Protein AF-A0A0F9BEX4-F1 (afdb_monomer)

pLDDT: mean 84.5, std 16.13, range [40.34, 97.69]

Secondary structure (DSSP, 8-state):
--SSSSS--HHHHHHHHHHHHSS--EEEE-TTT--EEEEETTEEEEEE-HHHHHHHHHHHHS-GGGTTS------TT---

Foldseek 3Di:
DDDDPPPDPPLRVVQLVVQCVDQDWDWDADPVPRKIKIRHNNDIDIRDDPVRVVVVCCVSPPPPVCSPPPDDPDDPPPDD

Sequence (80 aa):
DRTGRELAGLRHRAAMGISERTDAVAVIVSEETGDISVAANGRMISRLDGPRLRGILRSLLVPASELDRPIRPRLPGLSR

Structure (mmCIF, N/CA/C/O backbone):
data_AF-A0A0F9BEX4-F1
#
_entry.id   AF-A0A0F9BEX4-F1
#
loop_
_atom_site.group_PDB
_atom_site.id
_atom_site.type_symbol
_atom_site.label_atom_id
_atom_site.label_alt_id
_atom_site.label_comp_id
_atom_site.label_asym_id
_atom_site.label_entity_id
_atom_site.label_seq_id
_atom_site.pdbx_PDB_ins_code
_atom_site.Cartn_x
_atom_site.Cartn_y
_atom_site.Cartn_z
_atom_site.occupancy
_atom_site.B_iso_or_equiv
_atom_site.auth_seq_id
_atom_site.auth_comp_id
_atom_site.auth_asym_id
_atom_site.auth_atom_id
_atom_site.pdbx_PDB_model_num
ATOM 1 N N . ASP A 1 1 ? -5.199 18.966 -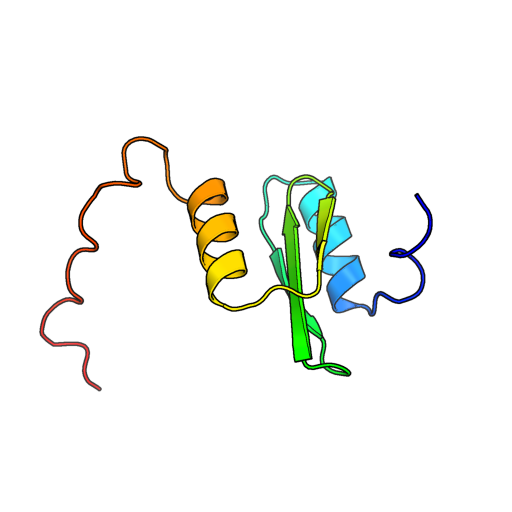4.982 1.00 45.16 1 ASP A N 1
ATOM 2 C CA . ASP A 1 1 ? -4.063 18.380 -4.241 1.00 45.16 1 ASP A CA 1
ATOM 3 C C . ASP A 1 1 ? -4.299 18.376 -2.718 1.00 45.16 1 ASP A C 1
ATOM 5 O O . ASP A 1 1 ? -3.369 18.590 -1.953 1.00 45.16 1 ASP A O 1
ATOM 9 N N . ARG A 1 2 ? -5.516 18.103 -2.222 1.00 42.31 2 ARG A N 1
ATOM 10 C CA . ARG A 1 2 ? -5.840 18.410 -0.819 1.00 42.31 2 ARG A CA 1
ATOM 11 C C . ARG A 1 2 ? -6.889 17.460 -0.231 1.00 42.31 2 ARG A C 1
ATOM 13 O O . ARG A 1 2 ? -7.973 17.908 0.094 1.00 42.31 2 ARG A O 1
ATOM 20 N N . THR A 1 3 ? -6.619 16.150 -0.159 1.00 40.34 3 THR A N 1
ATOM 21 C CA . THR A 1 3 ? -7.592 15.188 0.430 1.00 40.34 3 THR A CA 1
ATOM 22 C C . THR A 1 3 ? -6.999 13.816 0.794 1.00 40.34 3 THR A C 1
ATOM 24 O O . THR A 1 3 ? -7.617 12.781 0.575 1.00 40.34 3 THR A O 1
ATOM 27 N N . GLY A 1 4 ? -5.781 13.770 1.341 1.00 45.44 4 GLY A N 1
ATOM 28 C CA . GLY A 1 4 ? -5.174 12.487 1.750 1.00 45.44 4 GLY A CA 1
ATOM 29 C C . GLY A 1 4 ? -4.335 12.515 3.025 1.00 45.44 4 GLY A C 1
ATOM 30 O O . GLY A 1 4 ? -4.139 11.473 3.639 1.00 45.44 4 GLY A O 1
ATOM 31 N N . ARG A 1 5 ? -3.853 13.689 3.457 1.00 49.69 5 ARG A N 1
ATOM 32 C CA . ARG A 1 5 ? -2.965 13.786 4.628 1.00 49.69 5 ARG A CA 1
ATOM 33 C C . ARG A 1 5 ? -3.694 13.776 5.976 1.00 49.69 5 ARG A C 1
ATOM 35 O O . ARG A 1 5 ? -3.081 13.386 6.961 1.00 49.69 5 ARG A O 1
ATOM 42 N N . GLU A 1 6 ? -4.976 14.138 6.026 1.00 51.00 6 GLU A N 1
ATOM 43 C CA . GLU A 1 6 ? -5.710 14.294 7.298 1.00 51.00 6 GLU A CA 1
ATOM 44 C C . GLU A 1 6 ? -6.592 13.089 7.686 1.00 51.00 6 GLU A C 1
ATOM 46 O O . GLU A 1 6 ? -6.973 12.977 8.843 1.00 51.00 6 GLU A O 1
ATOM 51 N N . LEU A 1 7 ? -6.843 12.130 6.779 1.00 57.12 7 LEU A N 1
ATOM 52 C CA . LEU A 1 7 ? -7.662 10.921 7.038 1.00 57.12 7 LEU A CA 1
ATOM 53 C C . LEU A 1 7 ? -6.834 9.631 7.221 1.00 57.12 7 LEU A C 1
ATOM 55 O O . LEU A 1 7 ? -7.355 8.521 7.175 1.00 57.12 7 LEU A O 1
ATOM 59 N N . ALA A 1 8 ? -5.518 9.755 7.391 1.00 72.88 8 ALA A N 1
ATOM 60 C CA . ALA A 1 8 ? -4.589 8.631 7.364 1.00 72.88 8 ALA A CA 1
ATOM 61 C C . ALA A 1 8 ? -4.123 8.245 8.781 1.00 72.88 8 ALA A C 1
ATOM 63 O O . ALA A 1 8 ? -3.265 8.911 9.369 1.00 72.88 8 ALA A O 1
ATOM 64 N N . GLY A 1 9 ? -4.651 7.137 9.317 1.00 87.31 9 GLY A N 1
ATOM 65 C CA . GLY A 1 9 ? -4.180 6.524 10.568 1.00 87.31 9 GLY A CA 1
ATOM 66 C C . GLY A 1 9 ? -2.710 6.067 10.523 1.00 87.31 9 GLY A C 1
ATOM 67 O O . GLY A 1 9 ? -2.045 6.135 9.486 1.00 87.31 9 GLY A O 1
ATOM 68 N N . LEU A 1 10 ? -2.184 5.556 11.645 1.00 92.44 10 LEU A N 1
ATOM 69 C CA . LEU A 1 10 ? -0.761 5.185 11.781 1.00 92.44 10 LEU A CA 1
ATOM 70 C C . LEU A 1 10 ? -0.270 4.213 10.695 1.00 92.44 10 LEU A C 1
ATOM 72 O O . LEU A 1 10 ? 0.849 4.366 10.212 1.00 92.44 10 LEU A O 1
ATOM 76 N N . ARG A 1 11 ? -1.117 3.273 10.251 1.00 93.38 11 ARG A N 1
ATOM 77 C CA . ARG A 1 11 ? -0.787 2.324 9.170 1.00 93.38 11 ARG A CA 1
ATOM 78 C C . ARG A 1 11 ? -0.504 3.029 7.841 1.00 93.38 11 ARG A C 1
ATOM 80 O O . ARG A 1 11 ? 0.476 2.717 7.175 1.00 93.38 11 ARG A O 1
ATOM 87 N N . HIS A 1 12 ? -1.321 4.018 7.489 1.00 92.88 12 HIS A N 1
ATOM 88 C CA . HIS A 1 12 ? -1.150 4.796 6.264 1.00 92.88 12 HIS A CA 1
ATOM 89 C C . HIS A 1 12 ? 0.112 5.663 6.329 1.00 92.88 12 HIS A C 1
ATOM 91 O O . HIS A 1 12 ? 0.871 5.711 5.365 1.00 92.88 12 HIS A O 1
ATOM 97 N N . ARG A 1 13 ? 0.378 6.298 7.479 1.00 93.06 13 ARG A N 1
ATOM 98 C CA . ARG A 1 13 ? 1.595 7.103 7.670 1.00 93.06 13 ARG A CA 1
ATOM 99 C C . ARG A 1 13 ? 2.866 6.258 7.629 1.00 93.06 13 ARG A C 1
ATOM 101 O O . ARG A 1 13 ? 3.825 6.658 6.978 1.00 93.06 13 ARG A O 1
ATOM 108 N N . ALA A 1 14 ? 2.865 5.090 8.268 1.00 94.94 14 ALA A N 1
ATOM 109 C CA . ALA A 1 14 ? 3.991 4.161 8.217 1.00 94.94 14 ALA A CA 1
ATOM 110 C C . ALA A 1 14 ? 4.249 3.666 6.786 1.00 94.94 14 ALA A C 1
ATOM 112 O O . ALA A 1 14 ? 5.392 3.670 6.334 1.00 94.94 14 ALA A O 1
ATOM 113 N N . ALA A 1 15 ? 3.187 3.310 6.056 1.00 95.62 15 ALA A N 1
ATOM 114 C CA . ALA A 1 15 ? 3.282 2.874 4.667 1.00 95.62 15 ALA A CA 1
ATOM 115 C C . ALA A 1 15 ? 3.814 3.975 3.733 1.00 95.62 15 ALA A C 1
ATOM 117 O O . ALA A 1 15 ? 4.685 3.705 2.909 1.00 95.62 15 ALA A O 1
ATOM 118 N N . MET A 1 16 ? 3.352 5.221 3.896 1.00 94.62 16 MET A N 1
ATOM 119 C CA . MET A 1 16 ? 3.927 6.367 3.184 1.00 94.62 16 MET A CA 1
ATOM 120 C C . MET A 1 16 ? 5.410 6.520 3.510 1.00 94.62 16 MET A C 1
ATOM 122 O O . MET A 1 16 ? 6.230 6.498 2.597 1.00 94.62 16 MET A O 1
ATOM 126 N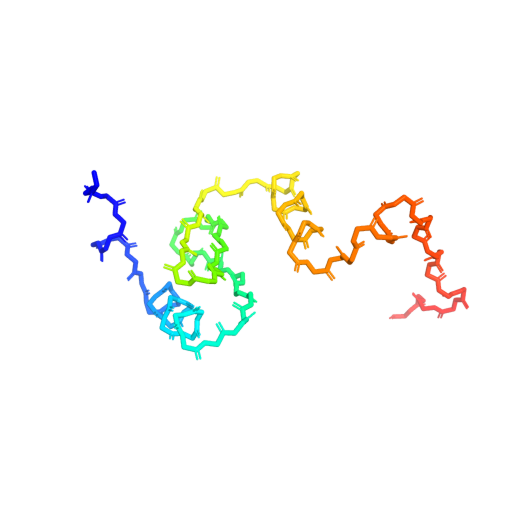 N . GLY A 1 17 ? 5.757 6.581 4.798 1.00 95.12 17 GLY A N 1
ATOM 127 C CA . GLY A 1 17 ? 7.127 6.828 5.241 1.00 95.12 17 GLY A CA 1
ATOM 128 C C . GLY A 1 17 ? 8.129 5.773 4.769 1.00 95.12 17 GLY A C 1
ATOM 129 O O . GLY A 1 17 ? 9.245 6.132 4.398 1.00 95.12 17 GLY A O 1
ATOM 130 N N . ILE A 1 18 ? 7.751 4.487 4.741 1.00 96.62 18 ILE A N 1
ATOM 131 C CA . ILE A 1 18 ? 8.634 3.448 4.193 1.00 96.62 18 ILE A CA 1
ATOM 132 C C . ILE A 1 18 ? 8.759 3.578 2.670 1.00 96.62 18 ILE A C 1
ATOM 134 O O . ILE A 1 18 ? 9.873 3.602 2.161 1.00 96.62 18 ILE A O 1
ATOM 138 N N . SER A 1 19 ? 7.644 3.770 1.956 1.00 96.69 19 SER A N 1
ATOM 139 C CA . SER A 1 19 ? 7.636 3.857 0.487 1.00 96.69 19 SER A CA 1
ATOM 140 C C . SER A 1 19 ? 8.296 5.121 -0.080 1.00 96.69 19 SER A C 1
ATOM 142 O O . SER A 1 19 ? 8.615 5.164 -1.262 1.00 96.69 19 SER A O 1
ATOM 144 N N . GLU A 1 20 ? 8.459 6.178 0.723 1.00 96.00 20 GLU A N 1
ATOM 145 C CA . GLU A 1 20 ? 9.181 7.400 0.335 1.00 96.00 20 GLU A CA 1
ATOM 146 C C . GLU A 1 20 ? 10.702 7.218 0.391 1.00 96.00 20 GLU A C 1
ATOM 148 O O . GLU A 1 20 ? 11.439 7.941 -0.278 1.00 96.00 20 GLU A O 1
ATOM 153 N N . ARG A 1 21 ? 11.183 6.278 1.211 1.00 96.88 21 ARG A N 1
ATOM 154 C CA . ARG A 1 21 ? 12.613 6.086 1.494 1.00 96.88 21 ARG A CA 1
ATOM 155 C C . ARG A 1 21 ? 13.194 4.829 0.862 1.00 96.88 21 ARG A C 1
ATOM 157 O O . ARG A 1 21 ? 14.410 4.651 0.897 1.00 96.88 21 ARG A O 1
ATOM 164 N N . THR A 1 22 ? 12.343 3.958 0.337 1.00 97.69 22 THR A N 1
ATOM 165 C CA . THR A 1 22 ? 1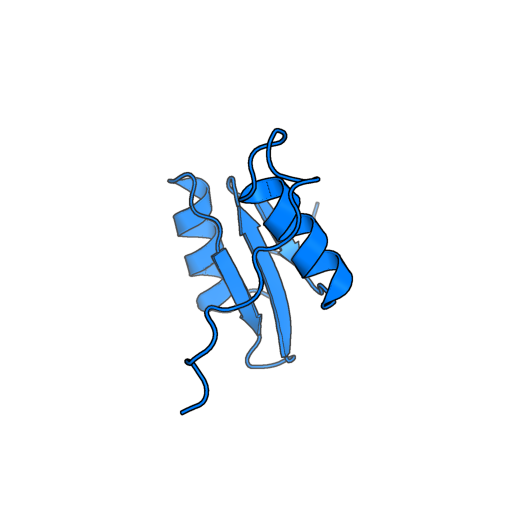2.724 2.686 -0.270 1.00 97.69 22 THR A CA 1
ATOM 166 C C . THR A 1 22 ? 11.855 2.400 -1.493 1.00 97.69 22 THR A C 1
ATOM 168 O O . THR A 1 22 ? 10.889 3.106 -1.773 1.00 97.69 22 THR A O 1
ATOM 171 N N . ASP A 1 23 ? 12.177 1.329 -2.206 1.00 95.88 23 ASP A N 1
ATOM 172 C CA . ASP A 1 23 ? 11.376 0.744 -3.283 1.00 95.88 23 ASP A CA 1
ATOM 173 C C . ASP A 1 23 ? 10.230 -0.150 -2.765 1.00 95.88 23 ASP A C 1
ATOM 175 O O . ASP A 1 23 ? 9.615 -0.901 -3.525 1.00 95.88 23 ASP A O 1
ATOM 179 N N . ALA A 1 24 ? 9.921 -0.085 -1.465 1.00 97.12 24 ALA A N 1
ATOM 180 C CA . ALA A 1 24 ? 8.903 -0.927 -0.862 1.00 97.12 24 ALA A CA 1
ATOM 181 C C . ALA A 1 24 ? 7.503 -0.615 -1.408 1.00 97.12 24 ALA A C 1
ATOM 183 O O . ALA A 1 24 ? 7.066 0.537 -1.484 1.00 97.12 24 ALA A O 1
ATOM 184 N N . VAL A 1 25 ? 6.760 -1.687 -1.684 1.00 97.69 25 VAL A N 1
ATOM 185 C CA . VAL A 1 25 ? 5.322 -1.654 -1.957 1.00 97.69 25 VAL A CA 1
ATOM 186 C C . VAL A 1 25 ? 4.588 -2.083 -0.691 1.00 97.69 25 VAL A C 1
ATOM 188 O O . VAL A 1 25 ? 4.732 -3.215 -0.231 1.00 97.69 25 VAL A O 1
ATOM 191 N N . ALA A 1 26 ? 3.782 -1.189 -0.127 1.00 96.94 26 ALA A N 1
ATOM 192 C CA . ALA A 1 26 ? 2.995 -1.444 1.071 1.00 96.94 26 ALA A CA 1
ATOM 193 C C . ALA A 1 26 ? 1.504 -1.532 0.728 1.00 96.94 26 ALA A C 1
ATOM 195 O O . ALA A 1 26 ? 0.946 -0.617 0.126 1.00 96.94 26 ALA A O 1
ATOM 196 N N . VAL A 1 27 ? 0.846 -2.614 1.147 1.00 97.44 27 VAL A N 1
ATOM 197 C CA . VAL A 1 27 ? -0.618 -2.753 1.107 1.00 97.44 27 VAL A CA 1
ATOM 198 C C . VAL A 1 27 ? -1.166 -2.412 2.488 1.00 97.44 27 VAL A C 1
ATOM 200 O O . VAL A 1 27 ? -0.667 -2.906 3.498 1.00 97.44 27 VAL A O 1
ATOM 203 N N . ILE A 1 28 ? -2.190 -1.569 2.538 1.00 96.31 28 ILE A N 1
ATOM 204 C CA . ILE A 1 28 ? -2.800 -1.078 3.770 1.00 96.31 28 ILE A CA 1
ATOM 205 C C . ILE A 1 28 ? -4.275 -1.450 3.753 1.00 96.31 28 ILE A C 1
ATOM 207 O O . ILE A 1 28 ? -4.954 -1.218 2.758 1.00 96.31 28 ILE A O 1
ATOM 211 N N . VAL A 1 29 ? -4.773 -1.979 4.867 1.00 95.12 29 VAL A N 1
ATOM 212 C CA . VAL A 1 29 ? -6.207 -2.147 5.113 1.00 95.12 29 VAL A CA 1
ATOM 213 C C . VAL A 1 29 ? -6.595 -1.221 6.259 1.00 95.12 29 VAL A C 1
ATOM 215 O O . VAL A 1 29 ? -5.963 -1.233 7.320 1.00 95.12 29 VAL A O 1
ATOM 218 N N . SER A 1 30 ? -7.596 -0.378 6.025 1.00 90.62 30 SER A N 1
ATOM 219 C CA . SER A 1 30 ? -8.182 0.481 7.049 1.00 90.62 30 SER A CA 1
ATOM 220 C C . SER A 1 30 ? -8.936 -0.366 8.073 1.00 90.62 30 SER A C 1
ATOM 222 O O . SER A 1 30 ? -9.812 -1.141 7.708 1.00 90.62 30 SER A O 1
ATOM 224 N N . GLU A 1 31 ? -8.619 -0.209 9.355 1.00 86.50 31 GLU A N 1
ATOM 225 C CA . GLU A 1 31 ? -9.365 -0.867 10.440 1.00 86.50 31 GLU A CA 1
ATOM 226 C C . GLU A 1 31 ? -10.753 -0.246 10.637 1.00 86.50 31 GLU A C 1
ATOM 228 O O . GLU A 1 31 ? -11.690 -0.931 11.022 1.00 86.50 31 GLU A O 1
ATOM 233 N N . GLU A 1 32 ? -10.893 1.040 10.317 1.00 84.94 32 GLU A N 1
ATOM 234 C CA . GLU A 1 32 ? -12.134 1.795 10.498 1.00 84.94 32 GLU A CA 1
ATOM 235 C C . GLU A 1 32 ? -13.125 1.563 9.354 1.00 84.94 32 GLU A C 1
ATOM 237 O O . GLU A 1 32 ? -14.329 1.489 9.579 1.00 84.94 32 GLU A O 1
ATOM 242 N N . THR A 1 33 ? -12.627 1.466 8.116 1.00 88.38 33 THR A N 1
ATOM 243 C CA . THR A 1 33 ? -13.478 1.433 6.912 1.00 88.38 33 THR A CA 1
ATOM 244 C C . THR A 1 33 ? -13.359 0.146 6.107 1.00 88.38 33 THR A C 1
ATOM 246 O O . THR A 1 33 ? -14.164 -0.086 5.211 1.00 88.38 33 THR A O 1
ATOM 249 N N . GLY A 1 34 ? -12.348 -0.685 6.372 1.00 90.12 34 GLY A N 1
ATOM 250 C CA . GLY A 1 34 ? -12.016 -1.837 5.530 1.00 90.12 34 GLY A CA 1
ATOM 251 C C . GLY A 1 34 ? -11.424 -1.468 4.164 1.00 90.12 34 GLY A C 1
ATOM 252 O O . GLY A 1 34 ? -11.090 -2.364 3.390 1.00 90.12 34 GLY A O 1
ATOM 253 N N . ASP A 1 35 ? -11.260 -0.174 3.857 1.00 92.12 35 ASP A N 1
ATOM 254 C CA . ASP A 1 35 ? -10.703 0.279 2.583 1.00 92.12 35 ASP A CA 1
ATOM 255 C C . ASP A 1 35 ? -9.278 -0.236 2.387 1.00 92.12 35 ASP A C 1
ATOM 257 O O . ASP A 1 35 ? -8.430 -0.145 3.282 1.00 92.12 35 ASP A O 1
ATOM 261 N N . ILE A 1 36 ? -8.997 -0.704 1.172 1.00 95.81 36 ILE A N 1
ATOM 262 C CA . ILE A 1 36 ? -7.658 -1.119 0.768 1.00 95.81 36 ILE A CA 1
ATOM 263 C C . ILE A 1 36 ? -6.946 0.057 0.100 1.00 95.81 36 ILE A C 1
ATOM 265 O O . ILE A 1 36 ? -7.492 0.713 -0.792 1.00 95.81 36 ILE A O 1
ATOM 269 N N . SER A 1 37 ? -5.701 0.293 0.497 1.00 96.06 37 SER A N 1
ATOM 270 C CA . SER A 1 37 ? -4.790 1.239 -0.142 1.00 96.06 37 SER A CA 1
ATOM 271 C C . SER A 1 37 ? -3.466 0.562 -0.495 1.00 96.06 37 SER A C 1
ATOM 273 O O . SER A 1 37 ? -3.087 -0.444 0.102 1.00 96.06 37 SER A O 1
ATOM 275 N N . VAL A 1 38 ? -2.740 1.134 -1.450 1.00 97.56 38 VAL A N 1
ATOM 276 C CA . VAL A 1 38 ? -1.358 0.764 -1.777 1.00 97.56 38 VAL A CA 1
ATOM 277 C C . VAL A 1 38 ? -0.494 2.016 -1.733 1.00 97.56 38 VAL A C 1
ATOM 279 O O . VAL A 1 38 ? -0.875 3.032 -2.313 1.00 97.56 38 VAL A O 1
ATOM 282 N N . ALA A 1 39 ? 0.657 1.933 -1.066 1.00 96.88 39 ALA A N 1
ATOM 283 C CA . ALA A 1 39 ? 1.705 2.944 -1.092 1.00 96.88 39 ALA A CA 1
ATOM 284 C C . ALA A 1 39 ? 2.964 2.387 -1.770 1.00 96.88 39 ALA A C 1
ATOM 286 O O . ALA A 1 39 ? 3.426 1.302 -1.422 1.00 96.88 39 ALA A O 1
ATOM 287 N N . ALA A 1 40 ? 3.495 3.114 -2.748 1.00 97.25 40 ALA A N 1
ATOM 288 C CA . ALA A 1 40 ? 4.723 2.779 -3.462 1.00 97.25 40 ALA A CA 1
ATOM 289 C C . ALA A 1 40 ? 5.333 4.060 -4.041 1.00 97.25 40 ALA A C 1
ATOM 291 O O . ALA A 1 40 ? 4.595 4.939 -4.496 1.00 97.25 40 ALA A O 1
ATOM 292 N N . ASN A 1 41 ? 6.665 4.162 -4.053 1.00 95.62 41 ASN A N 1
ATOM 293 C CA . ASN A 1 41 ? 7.396 5.312 -4.604 1.00 95.62 41 ASN A CA 1
ATOM 294 C C . ASN A 1 41 ? 6.900 6.664 -4.050 1.00 95.62 41 ASN A C 1
ATOM 296 O O . ASN A 1 41 ? 6.668 7.610 -4.804 1.00 95.62 41 ASN A O 1
ATOM 300 N N . GLY A 1 42 ? 6.640 6.726 -2.740 1.00 93.62 42 GLY A N 1
ATOM 301 C CA . GLY A 1 42 ? 6.123 7.913 -2.055 1.00 93.62 42 GLY A CA 1
ATOM 302 C C . GLY A 1 42 ? 4.735 8.377 -2.505 1.00 93.62 42 GLY A C 1
ATOM 303 O O . GLY A 1 42 ? 4.372 9.540 -2.322 1.00 93.62 42 GLY A O 1
ATOM 304 N N . ARG A 1 43 ? 3.945 7.500 -3.131 1.00 94.12 43 ARG A N 1
ATOM 305 C CA . 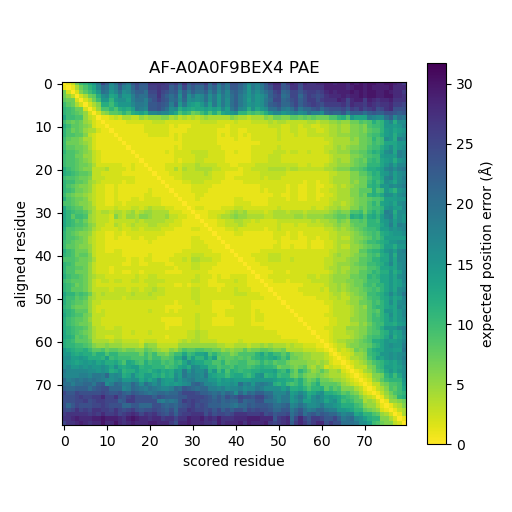ARG A 1 43 ? 2.582 7.793 -3.591 1.00 94.12 43 ARG A CA 1
ATOM 306 C C . ARG A 1 43 ? 1.618 6.762 -3.043 1.00 94.12 43 ARG A C 1
ATOM 308 O O . ARG A 1 43 ? 1.961 5.592 -2.924 1.00 94.12 43 ARG A O 1
ATOM 315 N N . MET A 1 44 ? 0.389 7.195 -2.782 1.00 93.75 44 MET A N 1
ATOM 316 C CA . MET A 1 44 ? -0.673 6.331 -2.284 1.00 93.75 44 MET A CA 1
ATOM 317 C C . MET A 1 44 ? -1.895 6.365 -3.190 1.00 93.75 44 MET A C 1
ATOM 319 O O . MET A 1 44 ? -2.324 7.427 -3.645 1.00 93.75 44 MET A O 1
ATOM 323 N N . ILE A 1 45 ? -2.462 5.183 -3.415 1.00 94.62 45 ILE A N 1
ATOM 324 C CA . ILE A 1 45 ? -3.747 4.980 -4.075 1.00 94.62 45 ILE A CA 1
ATOM 325 C C . ILE A 1 45 ? -4.660 4.287 -3.067 1.00 94.62 45 ILE A C 1
ATOM 327 O O . ILE A 1 45 ? -4.311 3.226 -2.556 1.00 94.62 45 ILE A O 1
ATOM 331 N N . SER A 1 46 ? -5.816 4.879 -2.787 1.00 92.69 46 SER A N 1
ATOM 332 C CA . SER A 1 46 ? -6.761 4.402 -1.771 1.00 92.69 46 SER A CA 1
ATOM 333 C C . SER A 1 46 ? -8.074 3.925 -2.379 1.00 92.69 46 SER A C 1
ATOM 335 O O . SER A 1 46 ? -8.348 4.192 -3.553 1.00 92.69 46 SER A O 1
ATOM 337 N N . ARG A 1 47 ? -8.897 3.262 -1.553 1.00 92.00 47 ARG A N 1
ATOM 338 C CA . ARG A 1 47 ? -10.230 2.747 -1.917 1.00 92.00 47 ARG A CA 1
ATOM 339 C C . ARG A 1 47 ? -10.167 1.809 -3.123 1.00 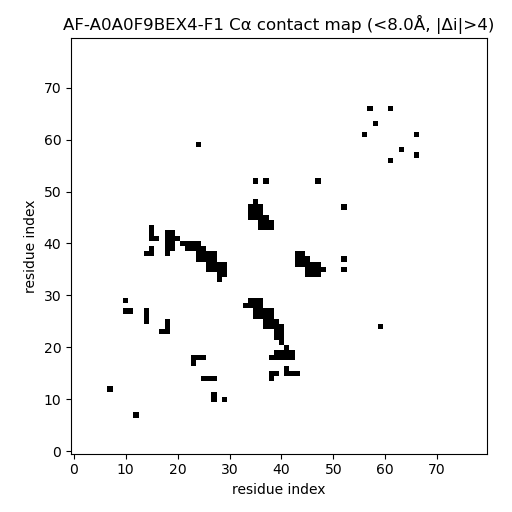92.00 47 ARG A C 1
ATOM 341 O O . ARG A 1 47 ? -10.876 1.972 -4.115 1.00 92.00 47 ARG A O 1
ATOM 348 N N . LEU A 1 48 ? -9.234 0.868 -3.058 1.00 94.88 48 LEU A N 1
ATOM 349 C CA . LEU A 1 48 ? -9.030 -0.147 -4.078 1.00 94.88 48 LEU A CA 1
ATOM 350 C C . LEU A 1 48 ? -9.992 -1.312 -3.863 1.00 94.88 48 LEU A C 1
ATOM 352 O O . LEU A 1 48 ? -10.164 -1.791 -2.745 1.00 94.88 48 LEU A O 1
ATOM 356 N N . ASP A 1 49 ? -10.555 -1.806 -4.960 1.00 94.94 49 ASP A N 1
ATOM 357 C CA . ASP A 1 49 ? -11.221 -3.099 -4.994 1.00 94.94 49 ASP A CA 1
ATOM 358 C C . ASP A 1 49 ? -10.222 -4.221 -5.339 1.00 94.94 49 ASP A C 1
ATOM 360 O O . ASP A 1 49 ? -9.060 -3.988 -5.692 1.00 94.94 49 ASP A O 1
ATOM 364 N N . GLY A 1 50 ? -10.672 -5.474 -5.233 1.00 94.75 50 GLY A N 1
ATOM 365 C CA . GLY A 1 50 ? -9.839 -6.644 -5.521 1.00 94.75 50 GLY A CA 1
ATOM 366 C C . GLY A 1 50 ? -9.229 -6.649 -6.934 1.00 94.75 50 GLY A C 1
ATOM 367 O O . GLY A 1 50 ? -8.028 -6.901 -7.064 1.00 94.75 50 GLY A O 1
ATOM 368 N N . PRO A 1 51 ? -10.006 -6.399 -8.008 1.00 96.12 51 PRO A N 1
ATOM 369 C CA . PRO A 1 51 ? -9.474 -6.311 -9.368 1.00 96.12 51 PRO A CA 1
ATOM 370 C C . PRO A 1 51 ? -8.393 -5.240 -9.532 1.00 96.12 51 PRO A C 1
ATOM 372 O O . PRO A 1 51 ? -7.325 -5.535 -10.075 1.00 96.12 51 PRO A O 1
ATOM 375 N N . ARG A 1 52 ? -8.626 -4.026 -9.027 1.00 96.25 52 ARG A N 1
ATOM 376 C CA . ARG A 1 52 ? -7.688 -2.911 -9.164 1.00 96.25 52 ARG A CA 1
ATOM 377 C C . ARG A 1 52 ? -6.432 -3.124 -8.331 1.00 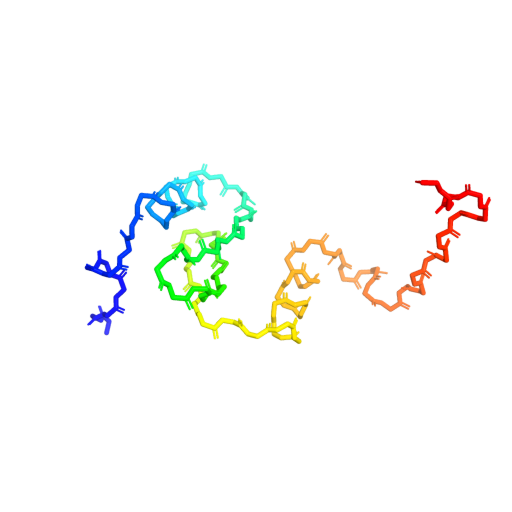96.25 52 ARG A C 1
ATOM 379 O O . ARG A 1 52 ? -5.339 -2.877 -8.835 1.00 96.25 52 ARG A O 1
ATOM 386 N N . LEU A 1 53 ? -6.565 -3.661 -7.116 1.00 96.88 53 LEU A N 1
ATOM 387 C CA . LEU A 1 53 ? -5.427 -4.080 -6.297 1.00 96.88 53 LEU A CA 1
ATOM 388 C C . LEU A 1 53 ? -4.545 -5.078 -7.057 1.00 96.88 53 LEU A C 1
ATOM 390 O O . LEU A 1 53 ? -3.338 -4.878 -7.155 1.00 96.88 53 LEU A O 1
ATOM 394 N N . ARG A 1 54 ? -5.139 -6.128 -7.641 1.00 95.56 54 ARG A N 1
ATOM 395 C CA . ARG A 1 54 ? -4.394 -7.133 -8.419 1.00 95.56 54 ARG A CA 1
ATOM 396 C C . ARG A 1 54 ? -3.665 -6.522 -9.613 1.00 95.56 54 ARG A C 1
ATOM 398 O O . ARG A 1 54 ? -2.515 -6.881 -9.850 1.00 95.56 54 ARG A O 1
ATOM 405 N N . GLY A 1 55 ? -4.315 -5.622 -10.350 1.00 94.81 55 GLY A N 1
ATOM 406 C CA . GLY A 1 55 ? -3.697 -4.927 -11.482 1.00 94.81 55 GLY A CA 1
ATOM 407 C C . GLY A 1 55 ? -2.486 -4.095 -11.056 1.00 94.81 55 GLY A C 1
ATOM 408 O O . GLY A 1 55 ? -1.416 -4.219 -11.649 1.00 94.81 55 GLY A O 1
ATOM 409 N N . ILE A 1 56 ? -2.631 -3.321 -9.977 1.00 95.56 56 ILE A N 1
ATOM 410 C CA . ILE A 1 56 ? -1.546 -2.510 -9.411 1.00 95.56 56 ILE A CA 1
ATOM 411 C C . ILE A 1 56 ? -0.390 -3.403 -8.950 1.00 95.56 56 ILE A C 1
ATOM 413 O O . ILE A 1 56 ? 0.746 -3.181 -9.353 1.00 95.56 56 ILE A O 1
ATOM 417 N N . LEU A 1 57 ? -0.662 -4.442 -8.155 1.00 95.75 57 LEU A N 1
ATOM 418 C CA . LEU A 1 57 ? 0.389 -5.324 -7.639 1.00 95.75 57 LEU A CA 1
ATOM 419 C C . LEU A 1 57 ? 1.122 -6.069 -8.756 1.00 95.75 57 LEU A C 1
ATOM 421 O O . LEU A 1 57 ? 2.340 -6.187 -8.698 1.00 95.75 57 LEU A O 1
ATOM 425 N N . ARG A 1 58 ? 0.412 -6.522 -9.797 1.00 94.06 58 ARG A N 1
ATOM 426 C CA . ARG A 1 58 ? 1.053 -7.111 -10.980 1.00 94.06 58 ARG A CA 1
ATOM 427 C C . ARG A 1 58 ? 1.985 -6.117 -11.659 1.00 94.06 58 ARG A C 1
ATOM 429 O O . ARG A 1 58 ? 3.124 -6.461 -11.927 1.00 94.06 58 ARG A O 1
ATOM 436 N N . SER A 1 59 ? 1.524 -4.888 -11.877 1.00 92.81 59 SER A N 1
ATOM 437 C CA . SER A 1 59 ? 2.341 -3.847 -12.503 1.00 92.81 59 SER A CA 1
ATOM 438 C C . SER A 1 59 ? 3.573 -3.460 -11.682 1.00 92.81 59 SER A C 1
ATOM 440 O O . SER A 1 59 ? 4.550 -3.007 -12.269 1.00 92.81 59 SER A O 1
ATOM 442 N N . LEU A 1 60 ? 3.514 -3.565 -10.352 1.00 93.81 60 LEU A N 1
ATOM 443 C CA . LEU A 1 60 ? 4.609 -3.160 -9.468 1.00 93.81 60 LEU A CA 1
ATOM 444 C C . LEU A 1 60 ? 5.603 -4.290 -9.177 1.00 93.81 60 LEU A C 1
ATOM 446 O O . LEU A 1 60 ? 6.772 -4.010 -8.944 1.00 93.81 60 LEU A O 1
ATOM 450 N N . LEU A 1 61 ? 5.145 -5.545 -9.146 1.00 93.19 61 LEU A N 1
ATOM 451 C CA . LEU A 1 61 ? 5.928 -6.674 -8.626 1.00 93.19 61 LEU A CA 1
ATOM 452 C C . LEU A 1 61 ? 6.269 -7.733 -9.676 1.00 93.19 61 LEU A C 1
ATOM 454 O O . LEU A 1 61 ? 7.127 -8.575 -9.423 1.00 93.19 61 LEU A O 1
ATOM 458 N N . VAL A 1 62 ? 5.595 -7.737 -10.828 1.00 90.44 62 VAL A N 1
ATOM 459 C CA . VAL A 1 62 ? 5.846 -8.714 -11.892 1.00 90.44 62 VAL A CA 1
ATOM 460 C C . VAL A 1 62 ? 6.624 -8.026 -13.013 1.00 90.44 62 VAL A C 1
ATOM 462 O O . VAL A 1 62 ? 6.130 -7.044 -13.574 1.00 90.44 62 VAL A O 1
ATOM 465 N N . PRO A 1 63 ? 7.823 -8.521 -13.374 1.00 85.69 63 PRO A N 1
ATOM 466 C CA . PRO A 1 63 ? 8.552 -8.023 -14.533 1.00 85.69 63 PRO A CA 1
ATOM 467 C C . PRO A 1 63 ? 7.689 -8.107 -15.792 1.00 85.69 63 PRO A C 1
ATOM 469 O O . PRO A 1 63 ? 6.941 -9.067 -15.970 1.00 85.69 63 PRO A O 1
ATOM 472 N N . ALA A 1 64 ? 7.831 -7.145 -16.706 1.00 80.25 64 ALA A N 1
ATOM 473 C CA . ALA A 1 64 ? 7.044 -7.123 -17.942 1.00 80.25 64 ALA A CA 1
ATOM 474 C C . ALA A 1 64 ? 7.167 -8.428 -18.755 1.00 80.25 64 ALA A C 1
ATOM 476 O O . ALA A 1 64 ? 6.197 -8.870 -19.362 1.00 80.25 64 ALA A O 1
ATOM 477 N N . SER A 1 65 ? 8.327 -9.090 -18.693 1.00 82.81 65 SER A N 1
ATOM 478 C CA . SER A 1 65 ? 8.582 -10.391 -19.323 1.00 82.81 65 SER A CA 1
ATOM 479 C C . SER A 1 65 ? 7.769 -11.555 -18.741 1.00 82.81 65 SER A C 1
ATOM 481 O O . SER A 1 65 ? 7.722 -12.622 -19.346 1.00 82.81 65 SER A O 1
ATOM 483 N N . GLU A 1 66 ? 7.153 -11.385 -17.570 1.00 80.44 66 GLU A N 1
ATOM 484 C CA . GLU A 1 66 ? 6.448 -12.442 -16.838 1.00 80.44 66 GLU A CA 1
ATOM 485 C C . GLU A 1 66 ? 4.934 -12.213 -16.708 1.00 80.44 66 GLU A C 1
ATOM 487 O O . GLU A 1 66 ? 4.237 -13.084 -16.186 1.00 80.44 66 GLU A O 1
ATOM 492 N N . LEU A 1 67 ? 4.394 -11.095 -17.208 1.00 75.12 67 LEU A N 1
ATOM 493 C CA . LEU A 1 67 ? 2.964 -10.769 -17.084 1.00 75.12 67 LEU A CA 1
ATOM 494 C C . LEU A 1 67 ? 2.041 -11.742 -17.839 1.00 75.12 67 LEU A C 1
ATOM 496 O O . LEU A 1 67 ? 0.948 -12.032 -17.350 1.00 75.12 67 LEU A O 1
ATOM 500 N N . ASP A 1 68 ? 2.507 -12.296 -18.961 1.00 78.19 68 ASP A N 1
ATOM 501 C CA . ASP A 1 68 ? 1.777 -13.293 -19.763 1.00 78.19 68 ASP A CA 1
ATOM 502 C C . ASP A 1 68 ? 2.106 -14.738 -19.369 1.00 78.19 68 ASP A C 1
ATOM 504 O O . ASP A 1 68 ? 1.601 -15.699 -19.960 1.00 78.19 68 ASP A O 1
ATOM 508 N N . ARG A 1 69 ? 2.966 -14.933 -18.361 1.00 75.00 69 ARG A N 1
ATOM 509 C CA . ARG A 1 69 ? 3.358 -16.277 -17.954 1.00 75.00 69 ARG A CA 1
ATOM 510 C C . ARG A 1 69 ? 2.182 -16.939 -17.229 1.00 75.00 69 ARG A C 1
ATOM 512 O O . ARG A 1 69 ? 1.655 -16.364 -16.272 1.00 75.00 69 ARG A O 1
ATOM 519 N N . PRO A 1 70 ? 1.771 -18.159 -17.622 1.00 71.62 70 PRO A N 1
ATOM 520 C CA . PRO A 1 70 ? 0.727 -18.865 -16.899 1.00 71.62 70 PRO A CA 1
ATOM 521 C C . PRO A 1 70 ? 1.158 -19.037 -15.440 1.00 71.62 70 PRO A C 1
ATOM 523 O O . PRO A 1 70 ? 2.274 -19.493 -15.167 1.00 71.62 70 PRO A O 1
ATOM 526 N N . ILE A 1 71 ? 0.276 -18.661 -14.504 1.00 70.25 71 ILE A N 1
ATOM 527 C CA . ILE A 1 71 ? 0.490 -18.911 -13.076 1.00 70.25 71 ILE A CA 1
ATOM 528 C C . ILE A 1 71 ? 0.690 -20.414 -12.945 1.00 70.25 71 ILE A C 1
ATOM 530 O O . ILE A 1 71 ? -0.232 -21.184 -13.225 1.00 70.25 71 ILE A O 1
ATOM 534 N N . ARG A 1 72 ? 1.902 -20.836 -12.563 1.00 71.56 72 ARG A N 1
ATOM 535 C CA . ARG A 1 72 ? 2.167 -22.254 -12.325 1.00 71.56 72 ARG A CA 1
ATOM 536 C C . ARG A 1 72 ? 1.133 -22.726 -11.304 1.00 71.56 72 ARG A C 1
ATOM 538 O O . ARG A 1 72 ? 1.018 -22.087 -10.252 1.00 71.56 72 ARG A O 1
ATOM 545 N N . PRO A 1 73 ? 0.349 -23.774 -11.607 1.00 64.25 73 PRO A N 1
ATOM 546 C CA . PRO A 1 73 ? -0.617 -24.277 -10.650 1.00 64.25 73 PRO A CA 1
ATOM 547 C C . PRO A 1 73 ? 0.113 -24.583 -9.344 1.00 64.25 73 PRO A C 1
ATOM 549 O O . PRO A 1 73 ? 1.275 -25.007 -9.357 1.00 64.25 73 PRO A O 1
ATOM 552 N N . ARG A 1 74 ? -0.558 -24.304 -8.218 1.00 68.25 74 ARG A N 1
ATOM 553 C CA . ARG A 1 74 ? -0.053 -24.654 -6.887 1.00 68.25 74 ARG A CA 1
ATOM 554 C C . ARG A 1 74 ? 0.454 -26.090 -6.938 1.00 68.25 74 ARG A C 1
ATOM 556 O O . ARG A 1 74 ? -0.238 -26.952 -7.478 1.00 68.25 74 ARG A O 1
ATOM 563 N N . LEU A 1 75 ? 1.659 -26.311 -6.411 1.00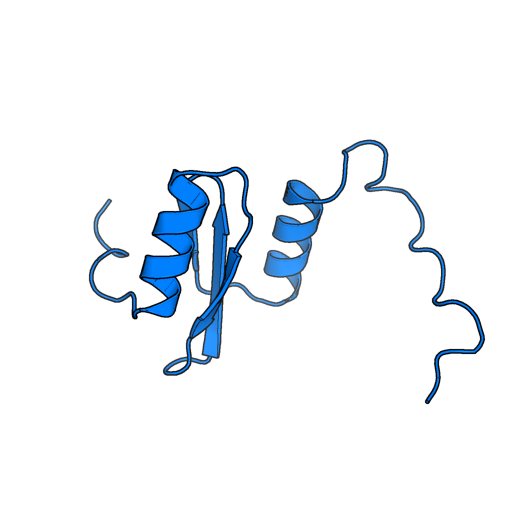 65.38 75 LEU A N 1
ATOM 564 C CA . LEU A 1 75 ? 2.258 -27.640 -6.331 1.00 65.38 75 LEU A CA 1
ATOM 565 C C . LEU A 1 75 ? 1.199 -28.622 -5.801 1.00 65.38 75 LEU A C 1
ATOM 567 O O . LEU A 1 75 ? 0.610 -28.344 -4.747 1.00 65.38 75 LEU A O 1
ATOM 571 N N . PRO A 1 76 ? 0.909 -29.721 -6.520 1.00 59.16 76 PRO A N 1
ATOM 572 C CA . PRO A 1 76 ? -0.015 -30.726 -6.020 1.00 59.16 76 PRO A CA 1
ATOM 573 C C . PRO A 1 76 ? 0.516 -31.231 -4.672 1.00 59.16 76 PRO A C 1
ATOM 575 O O . PRO A 1 76 ? 1.634 -31.733 -4.597 1.00 59.16 76 PRO A O 1
ATOM 578 N N . GLY A 1 77 ? -0.254 -31.023 -3.597 1.00 65.62 77 GLY A N 1
ATOM 579 C CA . GLY A 1 77 ? 0.110 -31.449 -2.239 1.00 65.62 77 GLY A CA 1
ATOM 580 C C . GLY A 1 77 ? -0.027 -30.395 -1.134 1.00 65.62 77 GLY A C 1
ATOM 581 O O . GLY A 1 77 ? -0.078 -30.773 0.031 1.00 65.62 77 GLY A O 1
ATOM 582 N N . LEU A 1 78 ? -0.165 -29.099 -1.449 1.00 60.47 78 LEU A N 1
ATOM 583 C CA . LEU A 1 78 ? -0.460 -28.066 -0.440 1.00 60.47 78 LEU A CA 1
ATOM 584 C C . LEU A 1 78 ? -1.980 -27.901 -0.237 1.00 60.47 78 LEU A C 1
ATOM 586 O O . LEU A 1 78 ? -2.588 -26.881 -0.554 1.00 60.47 78 LEU A O 1
ATOM 590 N N . SER A 1 79 ? -2.617 -28.962 0.246 1.00 57.78 79 SER A N 1
ATOM 591 C CA . SER A 1 79 ? -3.906 -28.884 0.937 1.00 57.78 79 SER A CA 1
ATOM 592 C C . SER A 1 79 ? -3.734 -29.539 2.294 1.00 57.78 79 SER A C 1
ATOM 594 O O . SER A 1 79 ? -4.036 -30.717 2.463 1.00 57.78 79 SER A O 1
ATOM 596 N N . ARG A 1 80 ? -3.181 -28.773 3.231 1.00 51.97 80 ARG A N 1
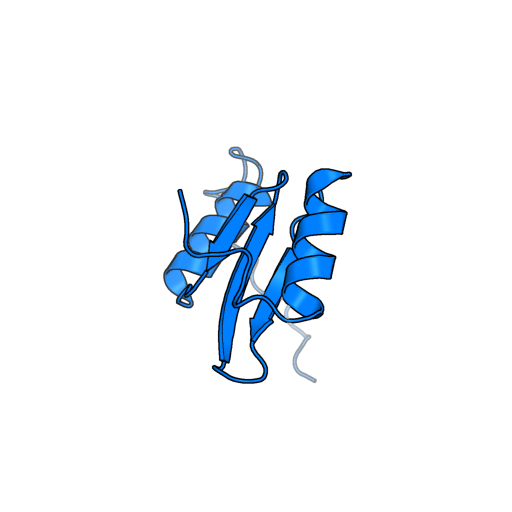ATOM 597 C CA . ARG A 1 80 ? -3.412 -28.911 4.666 1.00 51.97 80 ARG A CA 1
ATOM 598 C C . ARG A 1 80 ? -3.446 -27.518 5.265 1.00 51.97 80 ARG A C 1
ATOM 600 O O . ARG A 1 80 ? -2.611 -26.695 4.825 1.00 51.97 80 ARG A O 1
#

Mean predicted aligned error: 8.21 Å

Nearest PDB structures (foldseek):
  8ogm-assembly1_B  TM=9.591E-01  e=3.634E-04  Bacillus subtilis subsp. subtilis str. 168
  7olh-assembly2_G  TM=9.610E-01  e=6.502E-04  Bacillus subtilis subsp. subtilis str. 168
  6hvn-assembly1_B  TM=9.002E-01  e=4.706E-04  Listeria monocytogenes EGD-e
  6gyw-assembly1_B  TM=9.367E-01  e=9.582E-04  Staphylococcus aureus
  6gyy-assembly1_B  TM=8.830E-01  e=9.582E-04  Staphylococcus aureus

Organism: NCBI:txid412755

InterPro domains:
  IPR003390 DNA integrity scanning protein, DisA, N-terminal [PF02457] (8-43)
  IPR003390 DNA integrity scanning protein, DisA, N-terminal [PS51794] (1-50)
  IPR036888 DNA integrity scanning protein, DisA, N-terminal domain superfamily [G3DSA: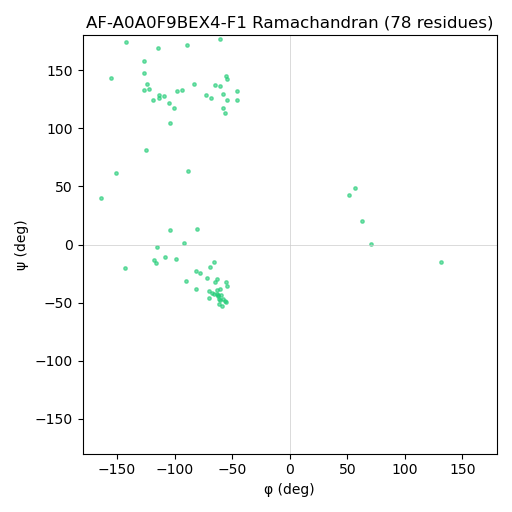3.40.1700.10] (2-70)
  IPR036888 DNA integrity scanning protein, DisA, N-terminal domain superfamily [SSF143597] (9-47)
  IPR050338 DNA integrity scanning protein DisA [PTHR34185] (8-64)

Radius of gyration: 15.38 Å; Cα contacts (8 Å, |Δi|>4): 80; chains: 1; bounding box: 26×50×32 Å

Solvent-accessible surface area (backbone atoms only — not comparable to full-atom values): 5073 Å² total; per-residue (Å²): 144,86,88,65,84,87,82,51,54,72,68,51,50,51,30,39,59,49,6,59,76,41,90,44,76,34,80,43,70,39,90,89,76,64,40,30,30,41,18,38,76,57,41,76,52,67,74,46,51,72,71,56,46,52,54,51,48,43,70,75,73,44,56,82,92,49,70,84,52,77,79,74,72,76,66,90,78,84,81,128